Protein AF-A0A7R9USB5-F1 (afdb_monomer)

pLDDT: mean 74.7, std 18.09, range [39.12, 94.25]

Mean predicted aligned error: 14.86 Å

Nearest PDB structures (foldseek):
  4a0f-assembly1_A  TM=9.013E-01  e=5.782E-06  Arabidopsis thaliana
  4a0f-assembly1_B  TM=9.048E-01  e=2.293E-05  Arabidopsis thaliana
  3i5t-assembly1_A  TM=7.855E-01  e=1.972E-02  Cereibacter sphaeroides 2.4.1
  5gvx-assembly1_A  TM=4.877E-01  e=1.322E-01  Mycobacterium tuberculosis H37Rv

Foldseek 3Di:
DDDDDDDDDDDDDDDDDDPDPPPPDDDQDVPHQPQQEDPVVQVVLQPDPQWPGWDDGRFKTKTFGDDPDAFQVAPPCVVVQVVCVVVVAHWDDGRRMIMDGDDNPRDRD

Radius of gyration: 28.93 Å; Cα contacts (8 Å, |Δi|>4): 134; chains: 1; bounding box: 47×32×97 Å

Organism: Diacronema lutheri (NCBI:txid2081491)

Secondary structure (DSSP, 8-state):
-------------------------PPPPTT-----S-HHHHHHHHTSTTEEEEEEETTEEEEEEP-SS-STT--HHHHHHHHHHHTT---EEETTEEEEE--TTPPP-

Sequence (109 aa):
GGDGDGDGGGDGGDDGGDGGVDLGAQPPRAGALRELWDEEAVRQISRMPSVERAIAIGTVFAAAVRTASRGYASTATRELVRRLQAHGIRARPLGNVVYMMCSPTTDPL

Solvent-accessible surface area (backbone atoms only — not comparable to full-atom values): 6912 Å² total; per-residue (Å²): 139,80,88,84,86,86,88,86,84,89,81,90,80,88,79,84,75,80,87,73,80,72,84,67,75,78,75,75,55,96,87,57,75,60,72,51,59,52,62,67,61,49,52,54,53,37,67,35,86,59,30,68,42,54,50,75,59,46,47,36,40,38,37,31,47,55,62,98,54,73,48,75,85,21,65,73,24,55,62,54,37,52,54,36,43,76,71,73,39,76,54,46,68,56,18,26,27,37,34,36,70,59,60,94,82,54,78,57,113

Structure (mmCIF, N/CA/C/O backbone):
data_AF-A0A7R9USB5-F1
#
_entry.id   AF-A0A7R9USB5-F1
#
loop_
_atom_site.group_PDB
_atom_site.id
_atom_site.type_symbol
_atom_site.label_atom_id
_atom_site.label_alt_id
_atom_site.label_comp_id
_atom_site.label_asym_id
_atom_site.label_entity_id
_atom_site.label_seq_id
_atom_site.pdbx_PDB_ins_code
_atom_site.Cartn_x
_atom_site.Cartn_y
_atom_site.Cartn_z
_atom_site.occupancy
_atom_site.B_iso_or_equiv
_atom_site.auth_seq_id
_atom_site.auth_comp_id
_atom_site.auth_asym_id
_atom_site.auth_atom_id
_atom_site.pdbx_PDB_model_num
ATOM 1 N N . GLY A 1 1 ? -33.871 22.823 83.223 1.00 39.12 1 GLY A N 1
ATOM 2 C CA . GLY A 1 1 ? -33.755 21.371 83.018 1.00 39.12 1 GLY A CA 1
ATOM 3 C C . GLY A 1 1 ? -33.877 21.107 81.543 1.00 39.12 1 GLY A C 1
ATOM 4 O O . GLY A 1 1 ? -34.725 21.734 80.924 1.00 39.12 1 GLY A O 1
ATOM 5 N N . GLY A 1 2 ? -33.060 20.278 80.917 1.00 44.91 2 GLY A N 1
ATOM 6 C CA . GLY A 1 2 ? -31.856 19.517 81.304 1.00 44.91 2 GLY A CA 1
ATOM 7 C C . GLY A 1 2 ? -31.152 19.207 79.967 1.00 44.91 2 GLY A C 1
ATOM 8 O O . GLY A 1 2 ? -31.829 19.184 78.941 1.00 44.91 2 GLY A O 1
ATOM 9 N N . ASP A 1 3 ? -29.831 19.320 79.852 1.00 54.25 3 ASP A N 1
ATOM 10 C CA . ASP A 1 3 ? -28.797 18.328 80.205 1.00 54.25 3 ASP A CA 1
ATOM 11 C C . ASP A 1 3 ? -28.915 17.013 79.414 1.00 54.25 3 ASP A C 1
ATOM 13 O O . ASP A 1 3 ? -29.943 16.341 79.495 1.00 54.25 3 ASP A O 1
ATOM 17 N N . GLY A 1 4 ? -27.839 16.617 78.718 1.00 52.03 4 GLY A N 1
ATOM 18 C CA . GLY A 1 4 ? -27.646 15.225 78.296 1.00 52.03 4 GLY A CA 1
ATOM 19 C C . GLY A 1 4 ? -26.786 15.001 77.051 1.00 52.03 4 GLY A C 1
ATOM 20 O O . GLY A 1 4 ? -27.307 15.002 75.941 1.00 52.03 4 GLY A O 1
ATOM 21 N N . ASP A 1 5 ? -25.495 14.759 77.275 1.00 54.41 5 ASP A N 1
ATOM 22 C CA . ASP A 1 5 ? -24.454 14.268 76.359 1.00 54.41 5 ASP A CA 1
ATOM 23 C C . ASP A 1 5 ? -24.675 12.824 75.839 1.00 54.41 5 ASP A C 1
ATOM 25 O O . ASP A 1 5 ? -25.452 12.067 76.423 1.00 54.41 5 ASP A O 1
ATOM 29 N N . GLY A 1 6 ? -23.882 12.390 74.840 1.00 51.31 6 GLY A N 1
ATOM 30 C CA . GLY A 1 6 ? -23.431 10.986 74.769 1.00 51.31 6 GLY A CA 1
ATOM 31 C C . GLY A 1 6 ? -23.257 10.338 73.385 1.00 51.31 6 GLY A C 1
ATOM 32 O O . GLY A 1 6 ? -24.226 10.129 72.663 1.00 51.31 6 GLY A O 1
ATOM 33 N N . ASP A 1 7 ? -22.010 9.959 73.090 1.00 52.47 7 ASP A N 1
ATOM 34 C CA . ASP A 1 7 ? -21.462 9.210 71.946 1.00 52.47 7 ASP A CA 1
ATOM 35 C C . ASP A 1 7 ? -21.999 7.777 71.702 1.00 52.47 7 ASP A C 1
ATOM 37 O O . ASP A 1 7 ? -22.492 7.108 72.609 1.00 52.47 7 ASP A O 1
ATOM 41 N N . GLY A 1 8 ? -21.746 7.242 70.495 1.00 48.03 8 GLY A N 1
ATOM 42 C CA . GLY A 1 8 ? -21.742 5.795 70.214 1.00 48.03 8 GLY A CA 1
ATOM 43 C C . GLY A 1 8 ? -21.499 5.448 68.735 1.00 48.03 8 GLY A C 1
ATOM 44 O O . GLY A 1 8 ? -22.303 5.815 67.884 1.00 48.03 8 GLY A O 1
ATOM 45 N N . GLY A 1 9 ? -20.389 4.761 68.429 1.00 40.47 9 GLY A N 1
ATOM 46 C CA . GLY A 1 9 ? -19.972 4.343 67.077 1.00 40.47 9 GLY A CA 1
ATOM 47 C C . GLY A 1 9 ? -20.119 2.841 66.754 1.00 40.47 9 GLY A C 1
ATOM 48 O O . GLY A 1 9 ? -20.615 2.085 67.584 1.00 40.47 9 GLY A O 1
ATOM 49 N N . GLY A 1 10 ? -19.614 2.460 65.561 1.00 44.03 10 GLY A N 1
ATOM 50 C CA . GLY A 1 10 ? -19.380 1.089 65.032 1.00 44.03 10 GLY A CA 1
ATOM 51 C C . GLY A 1 10 ? -20.628 0.382 64.474 1.00 44.03 10 GLY A C 1
ATOM 52 O O . GLY A 1 10 ? -21.718 0.598 64.982 1.00 44.03 10 GLY A O 1
ATOM 53 N N . ASP A 1 11 ? -20.626 -0.484 63.456 1.00 47.06 11 ASP A N 1
ATOM 54 C CA . ASP A 1 11 ? -19.613 -1.117 62.596 1.00 47.06 11 ASP A CA 1
ATOM 55 C C . ASP A 1 11 ? -20.360 -1.862 61.456 1.00 47.06 11 ASP A C 1
ATOM 57 O O . ASP A 1 11 ? -21.493 -2.300 61.660 1.00 47.06 11 ASP A O 1
ATOM 61 N N . GLY A 1 12 ? -19.689 -2.106 60.321 1.00 42.38 12 GLY A N 1
ATOM 62 C CA . GLY A 1 12 ? -19.852 -3.348 59.541 1.00 42.38 12 GLY A CA 1
ATOM 63 C C . GLY A 1 12 ? -20.861 -3.376 58.383 1.00 42.38 12 GLY A C 1
ATOM 64 O O . GLY A 1 12 ? -22.063 -3.199 58.567 1.00 42.38 12 GLY A O 1
ATOM 65 N N . GLY A 1 13 ? -20.364 -3.707 57.187 1.00 42.81 13 GLY A N 1
ATOM 66 C CA . GLY A 1 13 ? -21.175 -3.965 55.997 1.00 42.81 13 GLY A CA 1
ATOM 67 C C . GLY A 1 13 ? -20.337 -4.053 54.725 1.00 42.81 13 GLY A C 1
ATOM 68 O O . GLY A 1 13 ? -20.464 -3.216 53.837 1.00 42.81 13 GLY A O 1
ATOM 69 N N . ASP A 1 14 ? -19.429 -5.024 54.678 1.00 55.06 14 ASP A N 1
ATOM 70 C CA . ASP A 1 14 ? -18.551 -5.332 53.552 1.00 55.06 14 ASP A CA 1
ATOM 71 C C . ASP A 1 14 ? -19.348 -6.017 52.426 1.00 55.06 14 ASP A C 1
ATOM 73 O O . ASP A 1 14 ? -19.442 -7.243 52.372 1.00 55.06 14 ASP A O 1
ATOM 77 N N . ASP A 1 15 ? -19.935 -5.247 51.509 1.00 59.94 15 ASP A N 1
ATOM 78 C CA . ASP A 1 15 ? -20.543 -5.817 50.302 1.00 59.94 15 ASP A CA 1
ATOM 79 C C . ASP A 1 15 ? -19.476 -6.011 49.217 1.00 59.94 15 ASP A C 1
ATOM 81 O O . ASP A 1 15 ? -19.065 -5.089 48.506 1.00 59.94 15 ASP A O 1
ATOM 85 N N . GLY A 1 16 ? -19.003 -7.256 49.132 1.00 48.91 16 GLY A N 1
ATOM 86 C CA . GLY A 1 16 ? -18.086 -7.747 48.114 1.00 48.91 16 GLY A CA 1
ATOM 87 C C . GLY A 1 16 ? -18.609 -7.499 46.699 1.00 48.91 16 GLY A C 1
ATOM 88 O O . GLY A 1 16 ? -19.548 -8.145 46.239 1.00 48.91 16 GLY A O 1
ATOM 89 N N . GLY A 1 17 ? -17.950 -6.580 45.996 1.00 46.06 17 GLY A N 1
ATOM 90 C CA . GLY A 1 17 ? -18.071 -6.414 44.554 1.00 46.06 17 GLY A CA 1
ATOM 91 C C . GLY A 1 17 ? -17.200 -7.436 43.832 1.00 46.06 17 GLY A C 1
ATOM 92 O O . GLY A 1 17 ? -15.974 -7.380 43.906 1.00 46.06 17 GLY A O 1
ATOM 93 N N . ASP A 1 18 ? -17.869 -8.368 43.162 1.00 52.81 18 ASP A N 1
ATOM 94 C CA . ASP A 1 18 ? -17.349 -9.412 42.284 1.00 52.81 18 ASP A CA 1
ATOM 95 C C . ASP A 1 18 ? -16.190 -8.913 41.400 1.00 52.81 18 ASP A C 1
ATOM 97 O O . ASP A 1 18 ? -16.334 -7.998 40.585 1.00 52.81 18 ASP A O 1
ATOM 101 N N . GLY A 1 19 ? -15.014 -9.515 41.5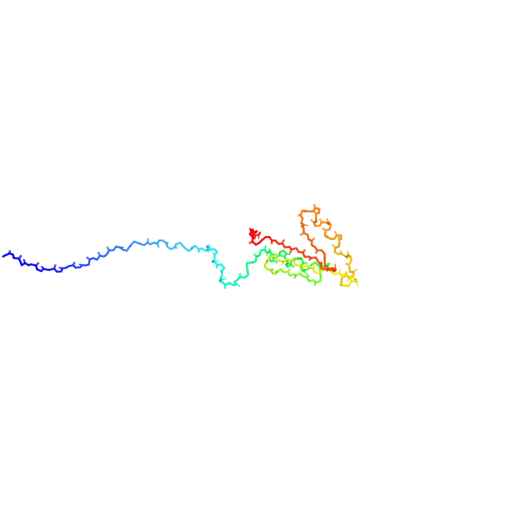92 1.00 44.91 19 GLY A N 1
ATOM 102 C CA . GLY A 1 19 ? -13.804 -9.277 40.811 1.00 44.91 19 GLY A CA 1
ATOM 103 C C . GLY A 1 19 ? -13.912 -9.868 39.409 1.00 44.91 19 GLY A C 1
ATOM 104 O O . GLY A 1 19 ? -13.171 -10.787 39.059 1.00 44.91 19 GLY A O 1
ATOM 105 N N . GLY A 1 20 ? -14.813 -9.322 38.598 1.00 40.53 20 GLY A N 1
ATOM 106 C CA . GLY A 1 20 ? -14.800 -9.497 37.157 1.00 40.53 20 GLY A CA 1
ATOM 107 C C . GLY A 1 20 ? -13.593 -8.762 36.587 1.00 40.53 20 GLY A C 1
ATOM 108 O O . GLY A 1 20 ? -13.596 -7.539 36.467 1.00 40.53 20 GLY A O 1
ATOM 109 N N . VAL A 1 21 ? -12.540 -9.503 36.249 1.00 46.97 21 VAL A N 1
ATOM 110 C CA . VAL A 1 21 ? -11.460 -8.996 35.400 1.00 46.97 21 VAL A CA 1
ATOM 111 C C . VAL A 1 21 ? -12.037 -8.707 34.017 1.00 46.97 21 VAL A C 1
ATOM 113 O O . VAL A 1 21 ? -12.076 -9.566 33.139 1.00 46.97 21 VAL A O 1
ATOM 116 N N . ASP A 1 22 ? -12.520 -7.483 33.831 1.00 52.72 22 ASP A N 1
ATOM 117 C CA . ASP A 1 22 ? -12.796 -6.948 32.509 1.00 52.72 22 ASP A CA 1
ATOM 118 C C . ASP A 1 22 ? -11.452 -6.817 31.778 1.00 52.72 22 ASP A C 1
ATOM 120 O O . ASP A 1 22 ? -10.695 -5.864 31.963 1.00 52.72 22 ASP A O 1
ATOM 124 N N . LEU A 1 23 ? -11.125 -7.826 30.965 1.00 51.47 23 LEU A N 1
ATOM 125 C CA . LEU A 1 23 ? -10.056 -7.764 29.962 1.00 51.47 23 LEU A CA 1
ATOM 126 C C . LEU A 1 23 ? -10.440 -6.845 28.782 1.00 51.47 23 LEU A C 1
ATOM 128 O O . LEU A 1 23 ? -9.765 -6.843 27.751 1.00 51.47 23 LEU A O 1
ATOM 132 N N . GLY A 1 24 ? -11.511 -6.060 28.928 1.00 44.84 24 GLY A N 1
ATOM 133 C CA . GLY A 1 24 ? -11.936 -4.991 28.049 1.00 44.84 24 GLY A CA 1
ATOM 134 C C . GLY A 1 24 ? -10.801 -4.017 27.790 1.00 44.84 24 GLY A C 1
ATOM 135 O O . GLY A 1 24 ? -10.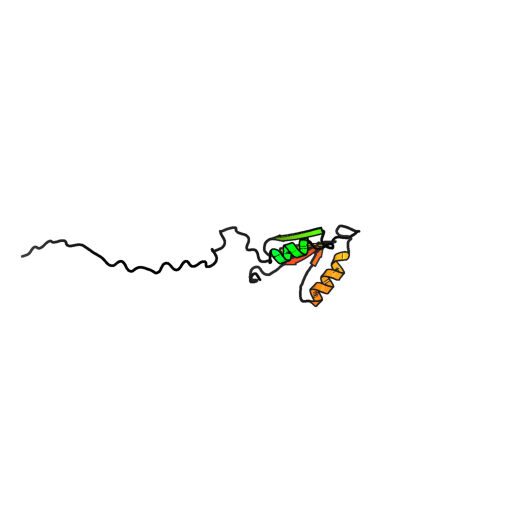311 -3.331 28.685 1.00 44.84 24 GLY A O 1
ATOM 136 N N . ALA A 1 25 ? -10.372 -4.028 26.529 1.00 58.69 25 ALA A N 1
ATOM 137 C CA . ALA A 1 25 ? -9.469 -3.102 25.866 1.00 58.69 25 ALA A CA 1
ATOM 138 C C . ALA A 1 25 ? -9.104 -1.865 26.705 1.00 58.69 25 ALA A C 1
ATOM 140 O O . ALA A 1 25 ? -9.918 -0.961 26.900 1.00 58.69 25 ALA A O 1
ATOM 141 N N . GLN A 1 26 ? -7.847 -1.810 27.156 1.00 52.19 26 GLN A N 1
ATOM 142 C CA . GLN A 1 26 ? -7.308 -0.613 27.794 1.00 52.19 26 GLN A CA 1
ATOM 143 C C . GLN A 1 26 ? -7.578 0.608 26.899 1.00 52.19 26 GLN A C 1
ATOM 145 O O . GLN A 1 26 ? -7.288 0.547 25.697 1.00 52.19 26 GLN A O 1
ATOM 150 N N . PRO A 1 27 ? -8.096 1.725 27.448 1.00 57.91 27 PRO A N 1
ATOM 151 C CA . PRO A 1 27 ? -8.233 2.949 26.676 1.00 57.91 27 PRO A CA 1
ATOM 152 C C . PRO A 1 27 ? -6.853 3.326 26.122 1.00 57.91 27 PRO A C 1
ATOM 154 O O . PRO A 1 27 ? -5.853 3.200 26.843 1.00 57.91 27 PRO A O 1
ATOM 157 N N . PRO A 1 28 ? -6.758 3.751 24.847 1.00 58.22 28 PRO A N 1
ATOM 158 C CA . PRO A 1 28 ? -5.474 4.089 24.257 1.00 58.22 28 PRO A CA 1
ATOM 159 C C . PRO A 1 28 ? -4.803 5.140 25.139 1.00 58.22 28 PRO A C 1
ATOM 161 O O . PRO A 1 28 ? -5.393 6.177 25.450 1.00 58.22 28 PRO A O 1
ATOM 164 N N . ARG A 1 29 ? -3.571 4.853 25.584 1.00 61.25 29 ARG A N 1
ATOM 165 C CA . ARG A 1 29 ? -2.767 5.812 26.353 1.00 61.25 29 ARG A CA 1
ATOM 166 C C . ARG A 1 29 ? -2.743 7.132 25.584 1.00 61.25 29 ARG A C 1
ATOM 168 O O . ARG A 1 29 ? -2.647 7.108 24.360 1.00 61.25 29 ARG A O 1
ATOM 175 N N . ALA A 1 30 ? -2.819 8.272 26.268 1.00 52.59 30 ALA A N 1
ATOM 176 C CA . ALA A 1 30 ? -2.732 9.575 25.612 1.00 52.59 30 ALA A CA 1
ATOM 177 C C . ALA A 1 30 ? -1.440 9.642 24.768 1.00 52.59 30 ALA A C 1
ATOM 179 O O . ALA A 1 30 ? -0.341 9.668 25.318 1.00 52.59 30 ALA A O 1
ATOM 180 N N . GLY A 1 31 ? -1.579 9.583 23.436 1.00 58.47 31 GLY A N 1
ATOM 181 C CA . GLY A 1 31 ? -0.467 9.518 22.476 1.00 58.47 31 GLY A CA 1
ATOM 182 C C . GLY A 1 31 ? -0.197 8.153 21.819 1.00 58.47 31 GLY A C 1
ATOM 183 O O . GLY A 1 31 ? 0.684 8.074 20.966 1.00 58.47 31 GLY A O 1
ATOM 184 N N . ALA A 1 32 ? -0.931 7.089 22.156 1.00 60.25 32 ALA A N 1
ATOM 185 C CA . ALA A 1 32 ? -0.839 5.805 21.462 1.00 60.25 32 ALA A CA 1
ATOM 186 C C . ALA A 1 32 ? -1.533 5.892 20.097 1.00 60.25 32 ALA A C 1
ATOM 188 O O . ALA A 1 32 ? -2.716 6.225 19.996 1.00 60.25 32 ALA A O 1
ATOM 189 N N . LEU A 1 33 ? -0.779 5.599 19.039 1.00 61.62 33 LEU A N 1
ATOM 190 C CA . LEU A 1 33 ? -1.308 5.518 17.688 1.00 61.62 33 LEU A CA 1
ATOM 191 C C . LEU A 1 33 ? -2.219 4.285 17.615 1.00 61.62 33 LEU A C 1
ATOM 193 O O . LEU A 1 33 ? -1.748 3.166 17.785 1.00 61.62 33 LEU A O 1
ATOM 197 N N . ARG A 1 34 ? -3.525 4.485 17.407 1.00 65.06 34 ARG A N 1
ATOM 198 C CA . ARG A 1 34 ? -4.453 3.371 17.185 1.00 65.06 34 ARG A CA 1
ATOM 199 C C . ARG A 1 34 ? -4.078 2.699 15.867 1.00 65.06 34 ARG A C 1
ATOM 201 O O . ARG A 1 34 ? -4.098 3.349 14.819 1.00 65.06 34 ARG A O 1
ATOM 208 N N . GLU A 1 35 ? -3.729 1.423 15.925 1.00 68.19 35 GLU A N 1
ATOM 209 C CA . GLU A 1 35 ? -3.504 0.617 14.731 1.00 68.19 35 GLU A CA 1
ATOM 210 C C . GLU A 1 35 ? -4.856 0.333 14.077 1.00 68.19 35 GLU A C 1
ATOM 212 O O . GLU A 1 35 ? -5.722 -0.328 14.640 1.00 68.19 35 GLU A O 1
ATOM 217 N N . LEU A 1 36 ? -5.070 0.946 12.912 1.00 80.44 36 LEU A N 1
ATOM 218 C CA . LEU A 1 36 ? -6.288 0.801 12.106 1.00 80.44 36 LEU A CA 1
ATOM 219 C C . LEU A 1 36 ? -6.115 -0.225 10.980 1.00 80.44 36 LEU A C 1
ATOM 221 O O . LEU A 1 36 ? -7.043 -0.468 10.212 1.00 80.44 36 LEU A O 1
ATOM 225 N N . TRP A 1 37 ? -4.912 -0.777 10.849 1.00 83.69 37 TRP A N 1
ATOM 226 C CA . TRP A 1 37 ? -4.539 -1.729 9.817 1.00 83.69 37 TRP A CA 1
ATOM 227 C C . TRP A 1 37 ? -4.185 -3.052 10.481 1.00 83.69 37 TRP A C 1
ATOM 229 O O . TRP A 1 37 ? -3.424 -3.056 11.442 1.00 83.69 37 TRP A O 1
ATOM 239 N N . ASP A 1 38 ? -4.686 -4.153 9.927 1.00 86.69 38 ASP A N 1
ATOM 240 C CA . ASP A 1 38 ? -4.286 -5.500 10.329 1.00 86.69 38 ASP A CA 1
ATOM 241 C C . ASP A 1 38 ? -2.777 -5.691 10.085 1.00 86.69 38 ASP A C 1
ATOM 243 O O . ASP A 1 38 ? -2.299 -5.689 8.942 1.00 86.69 38 ASP A O 1
ATOM 247 N N . GLU A 1 39 ? -2.014 -5.842 11.171 1.00 87.25 39 GLU A N 1
ATOM 248 C CA . GLU A 1 39 ? -0.566 -6.032 11.120 1.00 87.25 39 GLU A CA 1
ATOM 249 C C . GLU A 1 39 ? -0.156 -7.266 10.313 1.00 87.25 39 GLU A C 1
ATOM 251 O O . GLU A 1 39 ? 0.865 -7.239 9.616 1.00 87.25 39 GLU A O 1
ATOM 256 N N . GLU A 1 40 ? -0.916 -8.359 10.404 1.00 88.81 40 GLU A N 1
ATOM 257 C CA . GLU A 1 40 ? -0.593 -9.602 9.714 1.00 88.81 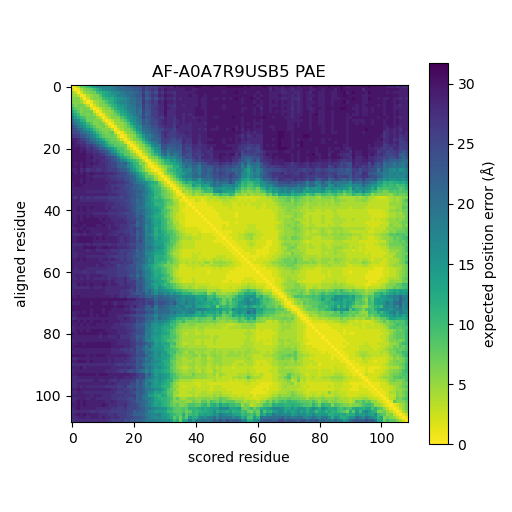40 GLU A CA 1
ATOM 258 C C . GLU A 1 40 ? -0.829 -9.442 8.213 1.00 88.81 40 GLU A C 1
ATOM 260 O O . GLU A 1 40 ? 0.032 -9.826 7.417 1.00 88.81 40 GLU A O 1
ATOM 265 N N . ALA A 1 41 ? -1.906 -8.764 7.810 1.00 89.62 41 ALA A N 1
ATOM 266 C CA . ALA A 1 41 ? -2.118 -8.395 6.413 1.00 89.62 41 ALA A CA 1
ATOM 267 C C . ALA A 1 41 ? -0.974 -7.510 5.880 1.00 89.62 41 ALA A C 1
ATOM 269 O O . ALA A 1 41 ? -0.420 -7.779 4.808 1.00 89.62 41 ALA A O 1
ATOM 270 N N . VAL A 1 42 ? -0.553 -6.488 6.634 1.00 91.06 42 VAL A N 1
ATOM 271 C CA . VAL A 1 42 ? 0.578 -5.617 6.253 1.00 91.06 42 VAL A CA 1
ATOM 272 C C . VAL A 1 42 ? 1.874 -6.425 6.134 1.00 91.06 42 VAL A C 1
ATOM 274 O O . VAL A 1 42 ? 2.631 -6.256 5.169 1.00 91.06 42 VAL A O 1
ATOM 277 N N . ARG A 1 43 ? 2.121 -7.345 7.071 1.00 92.38 43 ARG A N 1
ATOM 278 C CA . ARG A 1 43 ? 3.283 -8.242 7.071 1.00 92.38 43 ARG A CA 1
ATOM 279 C C . ARG A 1 43 ? 3.270 -9.171 5.861 1.00 92.38 43 ARG A C 1
ATOM 281 O O . ARG A 1 43 ? 4.305 -9.303 5.202 1.00 92.38 43 ARG A O 1
ATOM 288 N N . GLN A 1 44 ? 2.132 -9.763 5.517 1.00 93.75 44 GLN A N 1
ATOM 289 C CA . GLN A 1 44 ? 1.988 -10.599 4.324 1.00 93.75 44 GLN A CA 1
ATOM 290 C C . GLN A 1 44 ? 2.251 -9.805 3.045 1.00 93.75 44 GLN A C 1
ATOM 292 O O . GLN A 1 44 ? 3.033 -10.249 2.201 1.00 93.75 44 GLN A O 1
ATOM 297 N N . ILE A 1 45 ? 1.699 -8.593 2.933 1.00 92.31 45 ILE A N 1
ATOM 298 C CA . ILE A 1 45 ? 1.946 -7.714 1.783 1.00 92.31 45 ILE A CA 1
ATOM 299 C C . ILE A 1 45 ? 3.436 -7.361 1.680 1.00 92.31 45 ILE A C 1
ATOM 301 O O . ILE A 1 45 ? 4.005 -7.410 0.591 1.00 92.31 45 ILE A O 1
ATOM 305 N N . SER A 1 46 ? 4.103 -7.069 2.801 1.00 92.50 46 SER A N 1
ATOM 306 C CA . SER A 1 46 ? 5.539 -6.741 2.822 1.00 92.50 46 SER A CA 1
ATOM 307 C C . SER A 1 46 ? 6.438 -7.876 2.309 1.00 92.50 46 SER A C 1
ATOM 309 O O . SER A 1 46 ? 7.530 -7.617 1.806 1.00 92.50 46 SER A O 1
ATOM 311 N N . ARG A 1 47 ? 5.970 -9.126 2.414 1.00 93.81 47 ARG A N 1
ATOM 312 C CA . ARG A 1 47 ? 6.683 -10.340 1.993 1.00 93.81 47 ARG A CA 1
ATOM 313 C C . ARG A 1 47 ? 6.439 -10.716 0.533 1.00 93.81 47 ARG A C 1
ATOM 315 O O . ARG A 1 47 ? 7.088 -11.634 0.032 1.00 93.81 47 ARG A O 1
ATOM 322 N N . MET A 1 48 ? 5.524 -10.041 -0.162 1.00 93.19 48 MET A N 1
ATOM 323 C CA . MET A 1 48 ? 5.261 -10.325 -1.570 1.00 93.19 48 MET A CA 1
ATOM 324 C C . MET A 1 48 ? 6.491 -9.982 -2.43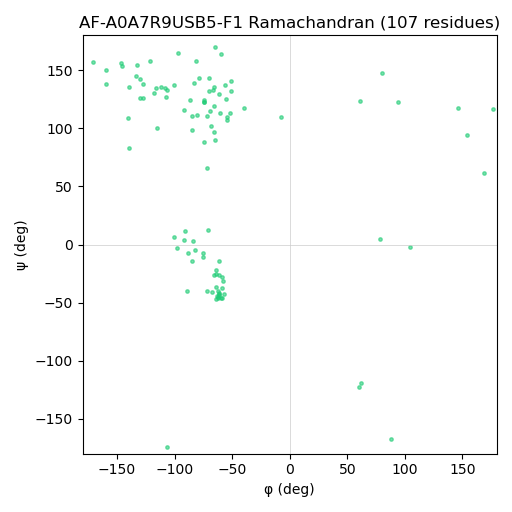1 1.00 93.19 48 MET A C 1
ATOM 326 O O . MET A 1 48 ? 7.043 -8.891 -2.290 1.00 93.19 48 MET A O 1
ATOM 330 N N . PRO A 1 49 ? 6.898 -10.832 -3.396 1.00 90.25 49 PRO A N 1
ATOM 331 C CA . PRO A 1 49 ? 8.065 -10.562 -4.250 1.00 90.25 49 PRO A CA 1
ATOM 332 C C . PRO A 1 49 ? 7.961 -9.249 -5.044 1.00 90.25 49 PRO A C 1
ATOM 334 O O . PRO A 1 49 ? 8.960 -8.576 -5.316 1.00 90.25 49 PRO A O 1
ATOM 337 N N . SER A 1 50 ? 6.729 -8.876 -5.396 1.00 89.44 50 SER A N 1
ATOM 338 C CA . SER A 1 50 ? 6.378 -7.644 -6.099 1.00 89.44 50 SER A CA 1
ATOM 339 C C . SER A 1 50 ? 6.417 -6.396 -5.215 1.00 89.44 50 SER A C 1
ATOM 341 O O . SER A 1 50 ? 6.270 -5.295 -5.737 1.00 89.44 50 SER A O 1
ATOM 343 N N . VAL A 1 51 ? 6.612 -6.531 -3.903 1.00 91.44 51 VAL A N 1
ATOM 344 C CA . VAL A 1 51 ? 6.676 -5.422 -2.946 1.00 91.44 51 VAL A CA 1
ATOM 345 C C . VAL A 1 51 ? 8.126 -5.228 -2.502 1.00 91.44 51 VAL A C 1
AT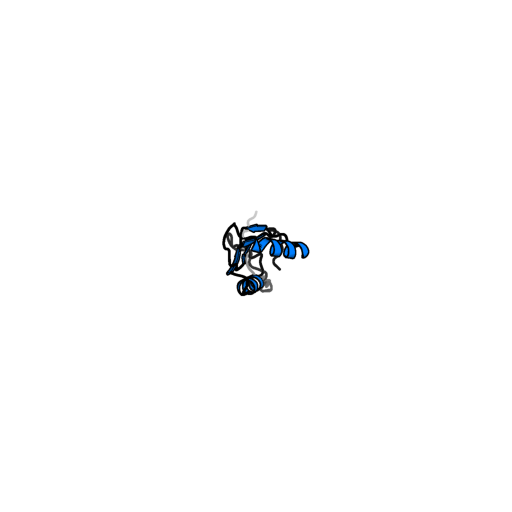OM 347 O O . VAL A 1 51 ? 8.874 -6.167 -2.230 1.00 91.44 51 VAL A O 1
ATOM 350 N N . GLU A 1 52 ? 8.568 -3.975 -2.508 1.00 92.00 52 GLU A N 1
ATOM 351 C CA . GLU A 1 52 ? 9.877 -3.570 -2.002 1.00 92.00 52 GLU A CA 1
ATOM 352 C C . GLU A 1 52 ? 9.812 -3.236 -0.511 1.00 92.00 52 GLU A C 1
ATOM 354 O O . GLU A 1 52 ? 10.716 -3.594 0.238 1.00 92.00 52 GLU A O 1
ATOM 359 N N . ARG A 1 53 ? 8.737 -2.568 -0.083 1.00 91.19 53 ARG A N 1
ATOM 360 C CA . ARG A 1 53 ? 8.446 -2.251 1.321 1.00 91.19 53 ARG A CA 1
ATOM 361 C C . ARG A 1 53 ? 6.963 -1.952 1.494 1.00 91.19 53 ARG A C 1
ATOM 363 O O . ARG A 1 53 ? 6.350 -1.402 0.580 1.00 91.19 53 ARG A O 1
ATOM 370 N N . ALA A 1 54 ? 6.422 -2.231 2.671 1.00 94.25 54 ALA A N 1
ATOM 371 C CA . ALA A 1 54 ? 5.095 -1.791 3.086 1.00 94.25 54 ALA A CA 1
ATOM 372 C C . ALA A 1 54 ? 5.188 -1.151 4.474 1.00 94.25 54 ALA A C 1
ATOM 374 O O . ALA A 1 54 ? 5.986 -1.597 5.298 1.00 94.25 54 ALA A O 1
ATOM 375 N N . ILE A 1 55 ? 4.423 -0.087 4.701 1.00 92.75 55 ILE A N 1
ATOM 376 C CA . ILE A 1 55 ? 4.299 0.584 5.995 1.00 92.75 55 ILE A CA 1
ATOM 377 C C . ILE A 1 55 ? 2.821 0.844 6.282 1.00 92.75 55 ILE A C 1
ATOM 379 O O . ILE A 1 55 ? 2.059 1.174 5.369 1.00 92.75 55 ILE A O 1
ATOM 383 N N . ALA A 1 56 ? 2.450 0.760 7.552 1.00 91.81 56 ALA A N 1
ATOM 384 C CA . ALA A 1 56 ? 1.172 1.224 8.064 1.00 91.81 56 ALA A CA 1
ATOM 385 C C . ALA A 1 56 ? 1.441 2.103 9.285 1.00 91.81 56 ALA A C 1
ATOM 387 O O . ALA A 1 56 ? 2.175 1.701 10.184 1.00 91.81 56 ALA A O 1
ATOM 388 N N . ILE A 1 57 ? 0.917 3.327 9.281 1.00 89.44 57 ILE A N 1
ATOM 389 C CA . ILE A 1 57 ? 1.045 4.275 10.390 1.00 89.44 57 ILE A CA 1
ATOM 390 C C . ILE A 1 57 ? -0.296 4.990 10.538 1.00 89.44 57 ILE A C 1
ATOM 392 O O . ILE A 1 57 ? -0.676 5.812 9.701 1.00 89.44 57 ILE A O 1
ATOM 396 N N . GLY A 1 58 ? -1.023 4.674 11.609 1.00 86.69 58 GLY A N 1
ATOM 397 C CA . GLY A 1 58 ? -2.311 5.291 11.928 1.00 86.69 58 GLY A CA 1
ATOM 398 C C . GLY A 1 58 ? -3.322 5.016 10.834 1.00 86.69 58 GLY A C 1
ATOM 399 O O . GLY A 1 58 ? -3.608 3.864 10.535 1.00 86.69 58 GLY A O 1
ATOM 400 N N . THR A 1 59 ? -3.830 6.069 10.196 1.00 88.69 59 THR A N 1
ATOM 401 C CA . THR A 1 59 ? -4.796 5.941 9.097 1.00 88.69 59 THR A CA 1
ATOM 402 C C . THR A 1 59 ? -4.155 5.655 7.745 1.00 88.69 59 THR A C 1
ATOM 404 O O . THR A 1 59 ? -4.878 5.453 6.777 1.00 88.69 59 THR A O 1
ATOM 407 N N . VAL A 1 60 ? -2.824 5.646 7.632 1.00 90.50 60 VAL A N 1
ATOM 408 C CA . VAL A 1 60 ? -2.129 5.581 6.340 1.00 90.50 60 VAL A CA 1
ATOM 409 C C . VAL A 1 60 ? -1.494 4.214 6.133 1.00 90.50 60 VAL A C 1
ATOM 411 O O . VAL A 1 60 ? -0.668 3.787 6.936 1.00 90.50 60 VAL A O 1
ATOM 414 N N . PHE A 1 61 ? -1.796 3.587 4.999 1.00 92.75 61 PHE A N 1
ATOM 415 C CA . PHE A 1 61 ? -1.045 2.453 4.467 1.00 92.75 61 PHE A CA 1
ATOM 416 C C . PHE A 1 61 ? -0.329 2.863 3.183 1.00 92.75 61 PHE A C 1
ATOM 418 O O . PHE A 1 61 ? -0.925 3.495 2.305 1.00 92.75 61 PHE A O 1
ATOM 425 N N . ALA A 1 62 ? 0.937 2.475 3.042 1.00 93.75 62 ALA A N 1
ATOM 426 C CA . ALA A 1 62 ? 1.693 2.665 1.812 1.00 93.75 62 ALA A CA 1
ATOM 427 C C . ALA A 1 62 ? 2.561 1.447 1.485 1.00 93.75 62 ALA A C 1
ATOM 429 O O . ALA A 1 62 ? 3.277 0.929 2.338 1.00 93.75 62 ALA A O 1
ATOM 430 N N . ALA A 1 63 ? 2.554 1.037 0.218 1.00 94.00 63 ALA A N 1
ATOM 431 C CA . ALA A 1 63 ? 3.383 -0.043 -0.298 1.00 94.00 63 ALA A CA 1
ATOM 432 C C . ALA A 1 63 ? 4.161 0.419 -1.532 1.00 94.00 63 ALA A C 1
ATOM 434 O O . ALA A 1 63 ? 3.586 0.912 -2.504 1.00 94.00 63 ALA A O 1
ATOM 435 N N . ALA A 1 64 ? 5.481 0.249 -1.507 1.00 92.50 64 ALA A N 1
ATOM 436 C CA . ALA A 1 64 ? 6.318 0.438 -2.681 1.00 92.50 64 ALA A CA 1
ATOM 437 C C . ALA A 1 64 ? 6.374 -0.864 -3.476 1.00 92.50 64 ALA A C 1
ATOM 439 O O . ALA A 1 64 ? 6.772 -1.905 -2.956 1.00 92.50 64 ALA A O 1
ATOM 440 N N . VAL A 1 65 ? 6.010 -0.792 -4.748 1.00 90.50 65 VAL A N 1
ATOM 441 C CA . VAL A 1 65 ? 6.086 -1.904 -5.689 1.00 90.50 65 VAL A CA 1
ATOM 442 C C . VAL A 1 65 ? 7.505 -1.979 -6.248 1.00 90.50 65 VAL A C 1
ATOM 444 O O . VAL A 1 65 ? 8.130 -0.956 -6.563 1.00 90.50 65 VAL A O 1
ATOM 447 N N . ARG A 1 66 ? 8.018 -3.202 -6.375 1.00 88.19 66 ARG A N 1
ATOM 448 C CA . ARG A 1 66 ? 9.304 -3.507 -6.998 1.00 88.19 66 ARG A CA 1
ATOM 449 C C . ARG A 1 66 ? 9.173 -3.373 -8.508 1.00 88.19 66 ARG A C 1
ATOM 451 O O . ARG A 1 66 ? 8.337 -4.018 -9.132 1.00 88.19 66 ARG A O 1
ATOM 458 N N . THR A 1 67 ? 9.994 -2.516 -9.097 1.00 84.12 67 THR A N 1
ATOM 459 C CA . THR A 1 67 ? 9.937 -2.196 -10.527 1.00 84.12 67 THR A CA 1
ATOM 460 C C . THR A 1 67 ? 11.347 -1.931 -11.040 1.00 84.12 67 THR A C 1
ATOM 462 O O . THR A 1 67 ? 12.209 -1.503 -10.272 1.00 84.12 67 THR A O 1
ATOM 465 N N . ALA A 1 68 ? 11.587 -2.160 -12.333 1.00 75.75 68 ALA A N 1
ATOM 466 C CA . ALA A 1 68 ? 12.864 -1.813 -12.962 1.00 75.75 68 ALA A CA 1
ATOM 467 C C . ALA A 1 68 ? 13.098 -0.289 -13.004 1.00 75.75 68 ALA A C 1
ATOM 469 O O . ALA A 1 68 ? 14.235 0.172 -13.006 1.00 75.75 68 ALA A O 1
ATOM 470 N N . SER A 1 69 ? 12.017 0.497 -13.001 1.00 68.62 69 SER A N 1
ATOM 471 C CA . SER A 1 69 ? 12.034 1.959 -13.083 1.00 68.62 69 SER A CA 1
ATOM 472 C C . SER A 1 69 ? 11.488 2.559 -11.786 1.00 68.62 69 SER A C 1
ATOM 474 O O . SER A 1 69 ? 10.275 2.610 -11.582 1.00 68.62 69 SER A O 1
ATOM 476 N N . ARG A 1 70 ? 12.381 3.003 -10.895 1.00 68.69 70 ARG A N 1
ATOM 477 C CA . ARG A 1 70 ? 12.030 3.595 -9.591 1.00 68.69 70 ARG A CA 1
ATOM 478 C C . ARG A 1 70 ? 11.642 5.075 -9.700 1.00 68.69 70 ARG A C 1
ATOM 480 O O . ARG A 1 70 ? 12.054 5.772 -10.624 1.00 68.69 70 ARG A O 1
ATOM 487 N N . GLY A 1 71 ? 10.899 5.568 -8.707 1.00 66.69 71 GLY A N 1
ATOM 488 C CA . GLY A 1 71 ? 10.583 6.991 -8.551 1.00 66.69 71 GLY A CA 1
ATOM 489 C C . GLY A 1 71 ? 9.331 7.453 -9.304 1.00 66.69 71 GLY A C 1
ATOM 490 O O . GLY A 1 71 ? 8.524 6.649 -9.773 1.00 66.69 71 GLY A O 1
ATOM 491 N N . TYR A 1 72 ? 9.150 8.773 -9.398 1.00 61.88 72 TYR A N 1
ATOM 492 C CA . TYR A 1 72 ? 7.928 9.416 -9.912 1.00 61.88 72 TYR A CA 1
ATOM 493 C C . TYR A 1 72 ? 7.614 9.127 -11.386 1.00 61.88 72 TYR A C 1
ATOM 495 O O . TYR A 1 72 ? 6.461 9.233 -11.793 1.00 61.88 72 TYR A O 1
ATOM 503 N N . ALA A 1 73 ? 8.615 8.733 -12.175 1.00 61.97 73 ALA A N 1
ATOM 504 C CA . ALA A 1 73 ? 8.433 8.351 -13.574 1.00 61.97 73 ALA A CA 1
ATOM 505 C C . ALA A 1 73 ? 7.798 6.956 -13.745 1.00 61.97 73 ALA A C 1
ATOM 507 O O . ALA A 1 73 ? 7.416 6.580 -14.851 1.00 61.97 73 ALA A O 1
ATOM 508 N N . SER A 1 74 ? 7.681 6.175 -12.666 1.00 71.25 74 SER A N 1
ATOM 509 C CA . SER A 1 74 ? 7.123 4.826 -12.721 1.00 71.25 74 SER A CA 1
ATOM 510 C C . SER A 1 74 ? 5.603 4.854 -12.884 1.00 71.25 74 SER A C 1
ATOM 512 O O . SER A 1 74 ? 4.885 5.408 -12.053 1.00 71.25 74 SER A O 1
ATOM 514 N N . THR A 1 75 ? 5.088 4.198 -13.925 1.00 74.81 75 THR A N 1
ATOM 515 C CA . THR A 1 75 ? 3.644 3.966 -14.116 1.00 74.81 75 THR A CA 1
ATOM 516 C C . THR A 1 75 ? 3.171 2.639 -13.527 1.00 74.81 75 THR A C 1
ATOM 518 O O . THR A 1 75 ? 1.997 2.295 -13.667 1.00 74.81 75 THR A O 1
ATOM 521 N N . ALA A 1 76 ? 4.056 1.891 -12.864 1.00 77.62 76 ALA A N 1
ATOM 522 C CA . ALA A 1 76 ? 3.793 0.531 -12.398 1.00 77.62 76 ALA A CA 1
ATOM 523 C C . ALA A 1 76 ? 2.599 0.423 -11.438 1.00 77.62 76 ALA A C 1
ATOM 525 O O . ALA A 1 76 ? 1.923 -0.600 -11.389 1.00 77.62 76 ALA A O 1
ATOM 526 N N . THR A 1 77 ? 2.304 1.490 -10.698 1.00 83.75 77 THR A N 1
ATOM 527 C CA . THR A 1 77 ? 1.203 1.523 -9.730 1.00 83.75 77 THR A CA 1
ATOM 528 C C . THR A 1 77 ? -0.146 1.869 -10.354 1.00 83.75 77 THR A C 1
ATOM 530 O O . THR A 1 77 ? -1.168 1.630 -9.720 1.00 83.75 77 THR A O 1
ATOM 533 N N . ARG A 1 78 ? -0.204 2.383 -11.594 1.00 86.94 78 ARG A N 1
ATOM 534 C CA . ARG A 1 78 ? -1.481 2.759 -12.237 1.00 86.94 78 ARG A CA 1
ATOM 535 C C . ARG A 1 78 ? -2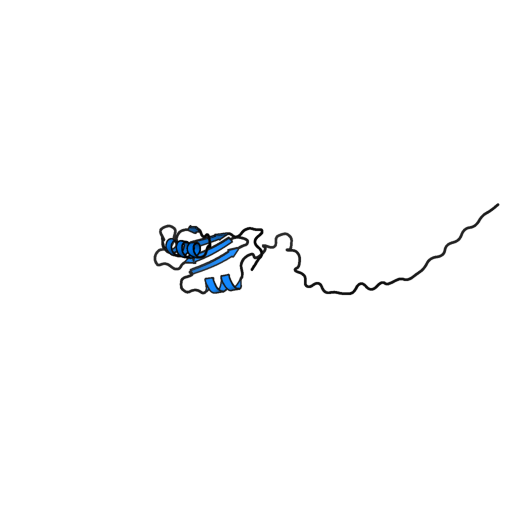.406 1.563 -12.420 1.00 86.94 78 ARG A C 1
ATOM 537 O O . ARG A 1 78 ? -3.589 1.661 -12.113 1.00 86.94 78 ARG A O 1
A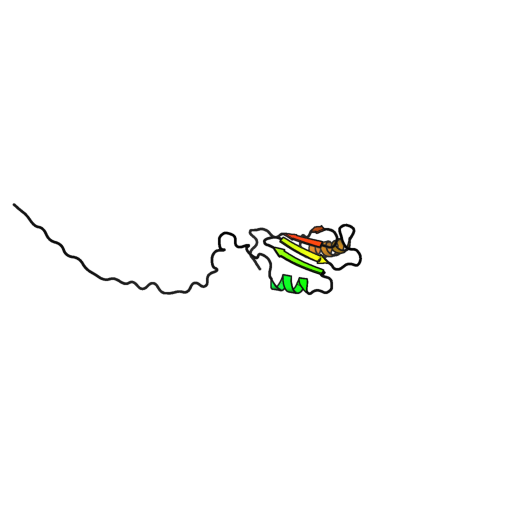TOM 544 N N . GLU A 1 79 ? -1.863 0.454 -12.909 1.00 86.50 79 GLU A N 1
ATOM 545 C CA . GLU A 1 79 ? -2.633 -0.774 -13.110 1.00 86.50 79 GLU A CA 1
ATOM 546 C C . GLU A 1 79 ? -3.076 -1.375 -11.771 1.00 86.50 79 GLU A C 1
ATOM 548 O O . GLU A 1 79 ? -4.231 -1.760 -11.612 1.00 86.50 79 GLU A O 1
ATOM 553 N N . LEU A 1 80 ? -2.193 -1.361 -10.768 1.00 88.00 80 LEU A N 1
ATOM 554 C CA . LEU A 1 80 ? -2.531 -1.798 -9.414 1.00 88.00 80 LEU A CA 1
ATOM 555 C C . LEU A 1 80 ? -3.684 -0.973 -8.822 1.00 88.00 80 LEU A C 1
ATOM 557 O O . LEU A 1 80 ? -4.637 -1.541 -8.301 1.00 88.00 80 LEU A O 1
ATOM 561 N N . VAL A 1 81 ? -3.639 0.356 -8.956 1.00 91.19 81 VAL A N 1
ATOM 562 C CA . VAL A 1 81 ? -4.709 1.251 -8.489 1.00 91.19 81 VAL A CA 1
ATOM 563 C C . VAL A 1 81 ? -6.027 0.969 -9.209 1.00 91.19 81 VAL A C 1
ATOM 565 O O . VAL A 1 81 ? -7.067 0.949 -8.559 1.00 91.19 81 VAL A O 1
ATOM 568 N N . ARG A 1 82 ? -6.005 0.702 -10.522 1.00 90.62 82 ARG A N 1
ATOM 569 C CA . ARG A 1 82 ? -7.217 0.332 -11.274 1.00 90.62 82 ARG A CA 1
ATOM 570 C C . ARG A 1 82 ? -7.839 -0.963 -10.759 1.00 90.62 82 ARG A C 1
ATOM 572 O O . ARG A 1 82 ? -9.052 -1.019 -10.581 1.00 90.62 82 ARG A O 1
ATOM 579 N N . ARG A 1 83 ? -7.021 -1.981 -10.479 1.00 90.69 83 ARG A N 1
ATOM 580 C CA . ARG A 1 83 ? -7.494 -3.253 -9.908 1.00 90.69 83 ARG A CA 1
ATOM 581 C C . ARG A 1 83 ? -8.073 -3.059 -8.514 1.00 90.69 83 ARG A C 1
ATOM 583 O O . ARG A 1 83 ? -9.175 -3.519 -8.252 1.00 90.69 83 ARG A O 1
ATOM 590 N N . LEU A 1 84 ? -7.377 -2.319 -7.652 1.00 90.06 84 LEU A N 1
ATOM 591 C CA . LEU A 1 84 ? -7.877 -1.973 -6.319 1.00 90.06 84 LEU A CA 1
ATOM 592 C C . LEU A 1 84 ? -9.222 -1.240 -6.403 1.00 90.06 84 LEU A C 1
ATOM 594 O O . LEU A 1 84 ? -10.156 -1.587 -5.685 1.00 90.06 84 LEU A O 1
ATOM 598 N N . GLN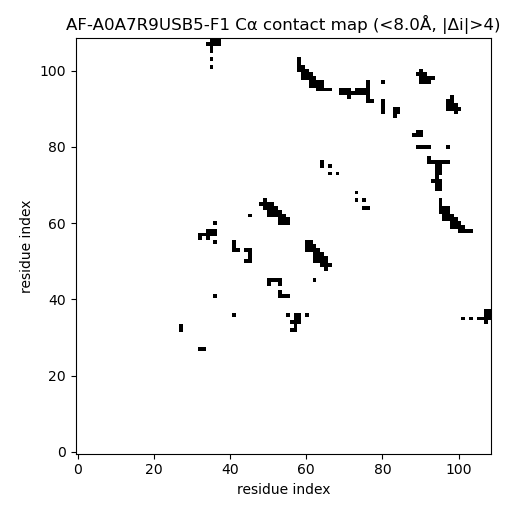 A 1 85 ? -9.361 -0.303 -7.343 1.00 91.44 85 GLN A N 1
ATOM 599 C CA . GLN A 1 85 ? -10.608 0.425 -7.557 1.00 91.44 85 GLN A CA 1
ATOM 600 C C . GLN A 1 85 ? -11.755 -0.487 -8.015 1.00 91.44 85 GLN A C 1
ATOM 602 O O . GLN A 1 85 ? -12.886 -0.287 -7.577 1.00 91.44 85 GLN A O 1
ATOM 607 N N . ALA A 1 86 ? -11.480 -1.504 -8.837 1.00 92.25 86 ALA A N 1
ATOM 608 C CA . ALA A 1 86 ? -12.475 -2.511 -9.215 1.00 92.25 86 ALA A CA 1
ATOM 609 C C . ALA A 1 86 ? -12.965 -3.342 -8.013 1.00 92.25 86 ALA A C 1
ATOM 611 O O . ALA A 1 86 ? -14.097 -3.816 -8.018 1.00 92.25 86 ALA A O 1
ATOM 612 N N . HIS A 1 87 ? -12.149 -3.456 -6.961 1.00 90.12 87 HIS A N 1
ATOM 613 C CA . HIS A 1 87 ? -12.516 -4.056 -5.675 1.00 90.12 87 HIS A CA 1
ATOM 614 C C . HIS A 1 87 ? -13.079 -3.041 -4.660 1.00 90.12 87 HIS A C 1
ATOM 616 O O . HIS A 1 87 ? -13.208 -3.358 -3.482 1.00 90.12 87 HIS A O 1
ATOM 622 N N . GLY A 1 88 ? -13.401 -1.812 -5.083 1.00 89.06 88 GLY A N 1
ATOM 623 C CA . GLY A 1 88 ? -13.942 -0.764 -4.209 1.00 89.06 88 GLY A CA 1
ATOM 624 C C . GLY A 1 88 ? -12.901 -0.051 -3.337 1.00 89.06 88 GLY A C 1
ATOM 625 O O . GLY A 1 88 ? -13.256 0.810 -2.535 1.00 89.06 88 GLY A O 1
ATOM 626 N N . ILE A 1 89 ? -11.610 -0.351 -3.507 1.00 89.19 89 ILE A N 1
ATOM 627 C CA . ILE A 1 89 ? -10.521 0.237 -2.722 1.00 89.19 89 ILE A CA 1
ATOM 628 C C . ILE A 1 89 ? -9.992 1.482 -3.438 1.00 89.19 89 ILE A C 1
ATOM 630 O O . ILE A 1 89 ? -9.420 1.414 -4.529 1.00 89.19 89 ILE A O 1
ATOM 634 N N . ARG A 1 90 ? -10.141 2.651 -2.807 1.00 89.12 90 ARG A N 1
ATOM 635 C CA . ARG A 1 90 ? -9.555 3.899 -3.313 1.00 89.12 90 ARG A CA 1
ATOM 636 C C . ARG A 1 90 ? -8.109 4.039 -2.853 1.00 89.12 90 ARG A C 1
ATOM 638 O O . ARG A 1 90 ? -7.842 4.341 -1.695 1.00 89.12 90 ARG A O 1
ATOM 645 N N . ALA A 1 91 ? -7.189 3.919 -3.801 1.00 92.12 91 ALA A N 1
ATOM 646 C CA . ALA A 1 91 ? -5.769 4.160 -3.588 1.00 92.12 91 ALA A CA 1
ATOM 647 C C . ALA A 1 91 ? -5.244 5.265 -4.513 1.00 92.12 91 ALA A C 1
ATOM 649 O O . ALA A 1 91 ? -5.831 5.565 -5.557 1.00 92.12 91 ALA A O 1
ATOM 650 N N . ARG A 1 92 ? -4.127 5.885 -4.135 1.00 90.81 92 ARG A N 1
ATOM 651 C CA . ARG A 1 92 ? -3.447 6.912 -4.928 1.00 90.81 92 ARG A CA 1
ATOM 652 C C . ARG A 1 92 ? -2.044 6.436 -5.312 1.00 90.81 92 ARG A C 1
ATOM 654 O O . ARG A 1 92 ? -1.295 5.987 -4.443 1.00 90.81 92 ARG A O 1
ATOM 661 N N . PRO A 1 93 ? -1.669 6.534 -6.599 1.00 90.88 93 PRO A N 1
ATOM 662 C CA . PRO A 1 93 ? -0.311 6.250 -7.031 1.00 90.88 93 PRO A CA 1
ATOM 663 C C . PRO A 1 93 ? 0.612 7.439 -6.732 1.00 90.88 93 PRO A C 1
ATOM 665 O O . PRO A 1 93 ? 0.227 8.599 -6.894 1.00 90.88 93 PRO A O 1
ATOM 668 N N . LEU A 1 94 ? 1.848 7.139 -6.347 1.00 89.06 94 LEU A N 1
ATOM 669 C CA . LEU A 1 94 ? 2.954 8.071 -6.152 1.00 89.06 94 LEU A CA 1
ATOM 670 C C . LEU A 1 94 ? 4.238 7.423 -6.698 1.00 89.06 94 LEU A C 1
ATOM 672 O O . LEU A 1 94 ? 4.993 6.779 -5.970 1.00 89.06 94 LEU A O 1
ATOM 676 N N . GLY A 1 95 ? 4.456 7.527 -8.012 1.00 87.75 95 GLY A N 1
ATOM 677 C CA . GLY A 1 95 ? 5.527 6.792 -8.690 1.00 87.75 95 GLY A CA 1
ATOM 678 C C . GLY A 1 95 ? 5.351 5.280 -8.529 1.00 87.75 95 GLY A C 1
ATOM 679 O O . GLY A 1 95 ? 4.297 4.732 -8.853 1.00 87.75 95 GLY A O 1
ATOM 680 N N . ASN A 1 96 ? 6.356 4.596 -7.977 1.00 90.81 96 ASN A N 1
ATOM 681 C CA . ASN A 1 96 ? 6.267 3.166 -7.664 1.00 90.81 96 ASN A CA 1
ATOM 682 C C . ASN A 1 96 ? 5.601 2.858 -6.308 1.00 90.81 96 ASN A C 1
ATOM 684 O O . ASN A 1 96 ? 5.528 1.693 -5.931 1.00 90.81 96 ASN A O 1
ATOM 688 N N . VAL A 1 97 ? 5.112 3.861 -5.576 1.00 91.38 97 VAL A N 1
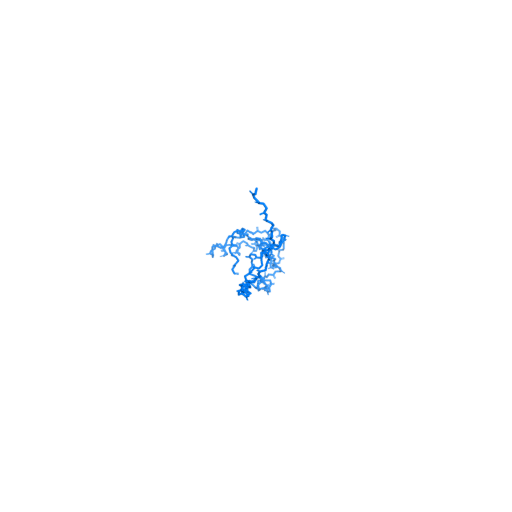ATOM 689 C CA . VAL A 1 97 ? 4.388 3.677 -4.310 1.00 91.38 97 VAL A CA 1
ATOM 690 C C . VAL A 1 97 ? 2.885 3.789 -4.538 1.00 91.38 97 VAL A C 1
ATOM 692 O O . VAL A 1 97 ? 2.422 4.675 -5.252 1.00 91.38 97 VAL A O 1
ATOM 695 N N . VAL A 1 98 ? 2.109 2.900 -3.927 1.00 92.94 98 VAL A N 1
ATOM 696 C CA . VAL A 1 98 ? 0.659 3.042 -3.779 1.00 92.94 98 VAL A CA 1
ATOM 697 C C . VAL A 1 98 ? 0.355 3.339 -2.319 1.00 92.94 98 VAL A C 1
ATOM 699 O O . VAL A 1 98 ? 0.919 2.700 -1.433 1.00 92.94 98 VAL A O 1
ATOM 702 N N . TYR A 1 99 ? -0.510 4.314 -2.059 1.00 93.19 99 TYR A N 1
ATOM 703 C CA . TYR A 1 99 ? -0.957 4.611 -0.703 1.00 93.19 99 TYR A CA 1
ATOM 704 C C . TYR A 1 99 ? -2.469 4.767 -0.633 1.00 93.19 99 TYR A C 1
ATOM 706 O O . TYR A 1 99 ? -3.131 5.120 -1.614 1.00 93.19 99 TYR A O 1
ATOM 714 N N . MET A 1 100 ? -3.009 4.509 0.547 1.00 92.25 100 MET A N 1
ATOM 715 C CA . MET A 1 100 ? -4.421 4.656 0.862 1.00 92.25 100 MET A CA 1
ATOM 716 C C . MET A 1 100 ? -4.580 5.094 2.311 1.00 92.25 100 MET A C 1
ATOM 718 O O . MET A 1 100 ? -3.681 4.916 3.134 1.00 92.25 100 MET A O 1
ATOM 722 N N . MET A 1 101 ? -5.718 5.720 2.590 1.00 91.00 101 MET A N 1
ATOM 723 C CA . MET A 1 101 ? -6.056 6.208 3.918 1.00 91.00 101 MET A CA 1
ATOM 724 C C . MET A 1 101 ? -7.427 5.680 4.319 1.00 91.00 101 MET A C 1
ATOM 726 O O . MET A 1 101 ? -8.339 5.680 3.489 1.00 91.00 101 MET A O 1
ATOM 730 N N . CYS A 1 102 ? -7.568 5.250 5.568 1.00 83.38 102 CYS A N 1
ATOM 731 C CA . CYS A 1 102 ? -8.854 4.922 6.180 1.00 83.38 102 CYS A CA 1
ATOM 732 C C . CYS A 1 102 ? -9.385 6.103 7.013 1.00 83.38 102 CYS A C 1
ATOM 734 O O . CYS A 1 102 ? -8.661 7.064 7.291 1.00 83.38 102 CYS A O 1
ATOM 736 N N . SER A 1 103 ? -10.674 6.067 7.370 1.00 82.19 103 SER A N 1
ATOM 737 C CA . SER A 1 103 ? -11.248 7.081 8.261 1.00 82.19 103 SER A CA 1
ATOM 738 C C . SER A 1 103 ? -10.685 6.885 9.672 1.00 82.19 103 SER A C 1
ATOM 740 O O . SER A 1 103 ? -10.558 5.743 10.110 1.00 82.19 103 SER A O 1
ATOM 742 N N . PRO A 1 104 ? -10.414 7.954 10.443 1.00 68.00 104 PRO A N 1
ATOM 743 C CA . PRO A 1 104 ? -10.067 7.820 11.862 1.00 68.00 104 PRO A CA 1
ATOM 744 C C . PRO A 1 104 ? -11.187 7.175 12.703 1.00 68.00 104 PRO A C 1
ATOM 746 O O . PRO A 1 104 ? -10.945 6.759 13.832 1.00 68.00 104 PRO A O 1
ATOM 749 N N . THR A 1 105 ? -12.404 7.092 12.155 1.00 73.62 105 THR A N 1
ATOM 750 C CA . THR A 1 105 ? -13.570 6.418 12.747 1.00 73.62 105 THR A CA 1
ATOM 751 C C . THR A 1 105 ? -13.828 5.025 12.168 1.00 73.62 105 THR A C 1
ATOM 753 O O . THR A 1 105 ? -14.877 4.453 12.440 1.00 73.62 105 THR A O 1
ATOM 756 N N . THR A 1 106 ? -12.946 4.502 11.313 1.00 68.12 106 THR A N 1
ATOM 757 C CA . THR A 1 106 ? -13.063 3.128 10.814 1.00 68.12 106 THR A CA 1
ATOM 758 C C . THR A 1 106 ? -12.760 2.162 11.957 1.00 68.12 106 THR A C 1
ATOM 760 O O . THR A 1 106 ? -11.766 2.339 12.664 1.00 68.12 106 THR A O 1
ATOM 763 N N . ASP A 1 107 ? -13.615 1.160 12.150 1.00 69.44 107 ASP A N 1
ATOM 764 C CA . ASP A 1 107 ? -13.320 0.084 13.089 1.00 69.44 107 ASP A CA 1
ATOM 765 C C . ASP A 1 107 ? -12.129 -0.736 12.572 1.00 69.44 107 ASP A C 1
ATOM 767 O O . ASP A 1 107 ? -12.086 -1.049 11.378 1.00 69.44 107 ASP A O 1
ATOM 771 N N . PRO A 1 108 ? -11.138 -1.046 13.424 1.00 61.19 108 PRO A N 1
ATOM 772 C CA . PRO A 1 108 ? -10.066 -1.955 13.057 1.00 61.19 108 PRO A CA 1
ATOM 773 C C . PRO A 1 108 ? -10.685 -3.321 12.748 1.00 61.19 108 PRO A C 1
ATOM 775 O O . PRO A 1 108 ? -11.515 -3.810 13.516 1.00 61.19 108 PRO A O 1
ATOM 778 N N . LEU A 1 109 ? -10.325 -3.870 11.586 1.00 55.88 109 LEU A N 1
ATOM 779 C CA . LEU A 1 109 ? -10.694 -5.227 11.181 1.00 55.88 109 LEU A CA 1
ATOM 780 C C . LEU A 1 109 ? -9.953 -6.267 12.023 1.00 55.88 109 LEU A C 1
ATOM 782 O O . LEU A 1 109 ? -8.776 -6.004 12.357 1.00 55.88 109 LEU A O 1
#

InterPro domains:
  IPR015422 Pyridoxal phosphate-dependent transferase, small domain [G3DSA:3.90.1150.10] (19-109)